Protein AF-A0A0R1XCJ7-F1 (afdb_monomer)

Foldseek 3Di:
DPDPPPCPDPVNVVVVCVVLQQNVLLVVLVVLCVVLVHDLVRLVVQLPDDPVQSVCNNSSNHPADPVSSVSSVVSSVVVSVVVVVVPD

Radius of gyration: 16.75 Å; Cα contacts (8 Å, |Δi|>4): 62; chains: 1; boun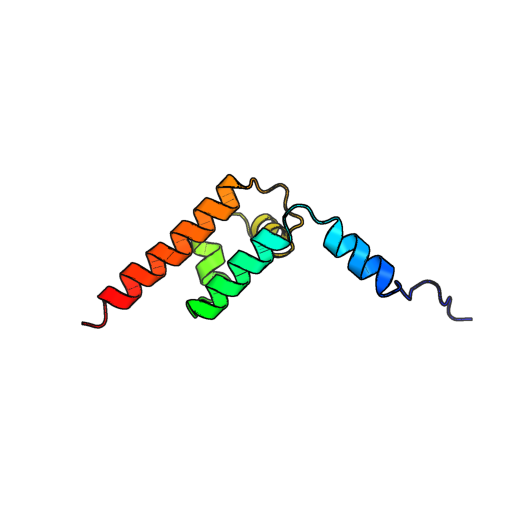ding box: 25×26×66 Å

Sequence (88 aa):
MMDDSEYVSGNEIARQWREMPHRKQADRIVNEMIHNHLTAEEVFALSGLPEHEFARMLAGDGAVTNAQYEALYTQIQLHRRDSVNDHN

pLDDT: mean 76.1, std 12.44, range [40.44, 88.31]

Mean predicted aligned error: 9.71 Å

Structure (mmCIF, N/CA/C/O backbone):
data_AF-A0A0R1XCJ7-F1
#
_entry.id   AF-A0A0R1XCJ7-F1
#
loop_
_atom_site.group_PDB
_atom_site.id
_atom_site.type_symbol
_atom_site.label_atom_id
_atom_site.label_alt_id
_atom_site.label_comp_id
_atom_site.label_asym_id
_atom_site.label_entity_id
_atom_site.label_seq_id
_atom_site.pdbx_PDB_ins_code
_atom_site.Cartn_x
_atom_site.Cartn_y
_atom_site.Cartn_z
_atom_site.occupancy
_atom_site.B_iso_or_equiv
_atom_site.auth_seq_id
_atom_site.auth_comp_id
_atom_site.auth_asym_id
_atom_site.auth_atom_id
_atom_site.pdbx_PDB_model_num
ATOM 1 N N . MET A 1 1 ? -6.215 -16.793 -41.260 1.00 41.28 1 MET A N 1
ATOM 2 C CA . MET A 1 1 ? -4.976 -17.090 -40.518 1.00 41.28 1 MET A CA 1
ATOM 3 C C . MET A 1 1 ? -5.051 -16.244 -39.268 1.00 41.28 1 MET A C 1
ATOM 5 O O . MET A 1 1 ? -5.071 -15.030 -39.407 1.00 41.28 1 MET A O 1
ATOM 9 N N . MET A 1 2 ? -5.292 -16.859 -38.110 1.00 47.72 2 MET A N 1
ATOM 10 C CA . MET A 1 2 ? -5.162 -16.147 -36.838 1.00 47.72 2 MET A CA 1
ATOM 11 C C . MET A 1 2 ? -3.667 -16.056 -36.545 1.00 47.72 2 MET A C 1
ATOM 13 O O . MET A 1 2 ? -2.949 -17.032 -36.741 1.00 47.72 2 MET A O 1
ATOM 17 N N . ASP A 1 3 ? -3.210 -14.854 -36.231 1.00 53.03 3 ASP A N 1
ATOM 18 C CA . ASP A 1 3 ? -1.816 -14.539 -35.962 1.00 53.03 3 ASP A CA 1
ATOM 19 C C . ASP A 1 3 ? -1.494 -15.039 -34.545 1.00 53.03 3 ASP A C 1
ATOM 21 O O . ASP A 1 3 ? -2.021 -14.517 -33.568 1.00 53.03 3 ASP A O 1
ATOM 25 N N . ASP A 1 4 ? -0.686 -16.096 -34.429 1.00 53.31 4 ASP A N 1
ATOM 26 C CA . ASP A 1 4 ? -0.274 -16.750 -33.169 1.00 53.31 4 ASP A CA 1
ATOM 27 C C . ASP A 1 4 ? 0.615 -15.854 -32.262 1.00 53.31 4 ASP A C 1
ATOM 29 O O . ASP A 1 4 ? 1.245 -16.330 -31.317 1.00 53.31 4 ASP A O 1
ATOM 33 N N . SER A 1 5 ? 0.683 -14.545 -32.523 1.00 54.59 5 SER A N 1
ATOM 34 C CA . SER A 1 5 ? 1.582 -13.604 -31.840 1.00 54.59 5 SER A CA 1
ATOM 35 C C . SER A 1 5 ? 1.093 -13.125 -30.467 1.00 54.59 5 SER A C 1
ATOM 37 O O . SER A 1 5 ? 1.792 -12.349 -29.823 1.00 54.59 5 SER A O 1
ATOM 39 N N . GLU A 1 6 ? -0.066 -13.576 -29.980 1.00 55.88 6 GLU A N 1
ATOM 40 C CA . GLU A 1 6 ? -0.594 -13.159 -28.666 1.00 55.88 6 GLU A CA 1
ATOM 41 C C . GLU A 1 6 ? -0.334 -14.159 -27.525 1.00 55.88 6 GLU A C 1
ATOM 43 O O . GLU A 1 6 ? -0.740 -13.922 -26.385 1.00 55.88 6 GLU A O 1
ATOM 48 N N . TYR A 1 7 ? 0.402 -15.249 -27.768 1.00 56.06 7 TYR A N 1
ATOM 49 C CA . TYR A 1 7 ? 0.885 -16.101 -26.679 1.00 56.06 7 TYR A CA 1
ATOM 50 C C . TYR A 1 7 ? 2.123 -15.486 -26.020 1.00 56.06 7 TYR A C 1
ATOM 52 O O . TYR A 1 7 ? 3.262 -15.878 -26.282 1.00 56.06 7 TYR A O 1
ATOM 60 N N . VAL A 1 8 ? 1.894 -14.538 -25.105 1.00 61.41 8 VAL A N 1
ATOM 61 C CA . VAL A 1 8 ? 2.926 -14.100 -24.156 1.00 61.41 8 VAL A CA 1
ATOM 62 C C . VAL A 1 8 ? 3.392 -15.337 -23.389 1.00 61.41 8 VAL A C 1
ATOM 64 O O . VAL A 1 8 ? 2.641 -15.942 -22.620 1.00 61.41 8 VAL A O 1
ATOM 67 N N . SER A 1 9 ? 4.629 -15.764 -23.640 1.00 70.25 9 SER A N 1
ATOM 68 C CA . SER A 1 9 ? 5.168 -16.965 -23.005 1.00 70.25 9 SER A CA 1
ATOM 69 C C . SER A 1 9 ? 5.174 -16.798 -21.481 1.00 70.25 9 SER A C 1
ATOM 71 O O . SER A 1 9 ? 5.461 -15.716 -20.966 1.00 70.25 9 SER A O 1
ATOM 73 N N . GLY A 1 10 ? 4.923 -17.874 -20.728 1.00 67.94 10 GLY A N 1
ATOM 74 C CA . GLY A 1 10 ? 4.967 -17.822 -19.258 1.00 67.94 10 GLY A CA 1
ATOM 75 C C . GLY A 1 10 ? 6.299 -17.288 -18.705 1.00 67.94 10 GLY A C 1
ATOM 76 O O . GLY A 1 10 ? 6.329 -16.682 -17.637 1.00 67.94 10 GLY A O 1
ATOM 77 N N . ASN A 1 11 ? 7.391 -17.430 -19.465 1.00 74.38 11 ASN A N 1
ATOM 78 C CA . ASN A 1 11 ? 8.692 -16.839 -19.151 1.00 74.38 11 ASN A CA 1
ATOM 79 C C . ASN A 1 11 ? 8.708 -15.310 -19.250 1.00 74.38 11 ASN A C 1
ATOM 81 O O . ASN A 1 11 ? 9.378 -14.668 -18.445 1.00 74.38 11 ASN A O 1
ATOM 85 N N . GLU A 1 12 ? 7.995 -14.731 -20.213 1.00 74.12 12 GLU A N 1
ATOM 86 C CA . GLU A 1 12 ? 7.892 -13.283 -20.386 1.00 74.12 12 GLU A CA 1
ATOM 87 C C . GLU A 1 12 ? 7.015 -12.660 -19.298 1.00 74.12 12 GLU A C 1
ATOM 89 O O . GLU A 1 12 ? 7.423 -11.679 -18.682 1.00 74.12 12 GLU A O 1
ATOM 94 N N . ILE A 1 13 ? 5.902 -13.308 -18.940 1.00 70.94 13 ILE A N 1
ATOM 95 C CA . ILE A 1 13 ? 5.082 -12.911 -17.783 1.00 70.94 13 ILE A CA 1
ATOM 96 C C . ILE A 1 13 ? 5.918 -12.982 -16.496 1.00 70.94 13 ILE A C 1
ATOM 98 O O . ILE A 1 13 ? 6.012 -12.010 -15.749 1.00 70.94 13 ILE A O 1
ATOM 102 N N . ALA A 1 14 ? 6.614 -14.097 -16.257 1.00 72.56 14 ALA A N 1
ATOM 103 C CA . ALA A 1 14 ? 7.472 -14.257 -15.082 1.00 72.56 14 ALA A CA 1
ATOM 104 C C . ALA A 1 14 ? 8.673 -13.294 -15.065 1.00 72.56 14 ALA A C 1
ATOM 106 O O . ALA A 1 14 ? 9.267 -13.059 -14.009 1.00 72.56 14 ALA A O 1
ATOM 107 N N . ARG A 1 15 ? 9.085 -12.774 -16.224 1.00 78.25 15 ARG A N 1
ATOM 108 C CA . ARG A 1 15 ? 10.118 -11.745 -16.336 1.00 78.25 15 ARG A CA 1
ATOM 109 C C . ARG A 1 15 ? 9.548 -10.373 -15.983 1.00 78.25 15 ARG A C 1
ATOM 111 O O . ARG A 1 15 ? 10.093 -9.746 -15.083 1.00 78.25 15 ARG A O 1
ATOM 118 N N . GLN A 1 16 ? 8.418 -9.985 -16.575 1.00 73.56 16 GLN A N 1
ATOM 119 C CA . GLN A 1 16 ? 7.715 -8.738 -16.249 1.00 73.56 16 GLN A CA 1
ATOM 120 C C . GLN A 1 16 ? 7.422 -8.643 -14.746 1.00 73.56 16 GLN A C 1
ATOM 122 O O . GLN A 1 16 ? 7.683 -7.625 -14.113 1.00 73.56 16 GLN A O 1
ATOM 127 N N . TRP A 1 17 ? 6.979 -9.743 -14.134 1.00 70.31 17 TRP A N 1
ATOM 128 C CA . TRP A 1 17 ? 6.694 -9.796 -12.698 1.00 70.31 17 TRP A CA 1
ATOM 129 C C . TRP A 1 17 ? 7.952 -9.681 -11.827 1.00 70.31 17 TRP A C 1
ATOM 131 O O . TRP A 1 17 ? 7.879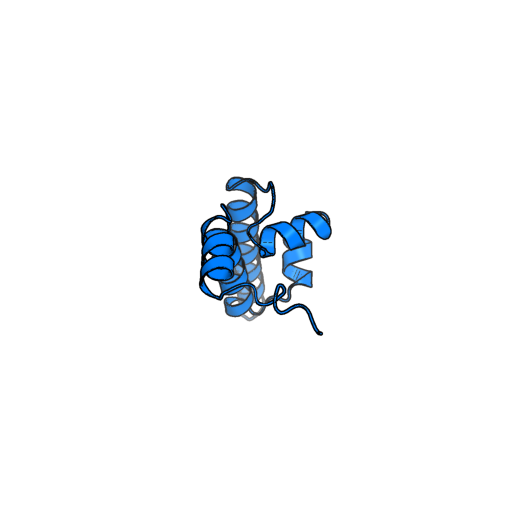 -9.166 -10.713 1.00 70.31 17 TRP A O 1
ATOM 141 N N . ARG A 1 18 ? 9.107 -10.156 -12.313 1.00 70.56 18 ARG A N 1
ATOM 142 C CA . ARG A 1 18 ? 10.408 -9.986 -11.641 1.00 70.56 18 ARG A CA 1
ATOM 143 C C . ARG A 1 18 ? 10.981 -8.582 -11.811 1.00 70.56 18 ARG A C 1
ATOM 145 O O . ARG A 1 18 ? 11.746 -8.150 -10.956 1.00 70.56 18 ARG A O 1
ATOM 152 N N . GLU A 1 19 ? 10.645 -7.912 -12.908 1.00 76.56 19 GLU A N 1
ATOM 153 C CA . GLU A 1 19 ? 11.089 -6.553 -13.226 1.00 76.56 19 GLU A CA 1
ATOM 154 C C . GLU A 1 19 ? 10.256 -5.484 -12.495 1.00 76.56 19 GLU A C 1
ATOM 156 O O . GLU A 1 19 ? 10.724 -4.356 -12.351 1.00 76.56 19 GLU A O 1
ATOM 161 N N . MET A 1 20 ? 9.081 -5.839 -11.956 1.00 80.94 20 MET A N 1
ATOM 162 C CA . MET A 1 20 ? 8.279 -4.959 -11.100 1.00 80.94 20 MET A CA 1
ATOM 163 C C . MET A 1 20 ? 9.004 -4.655 -9.773 1.00 80.94 20 MET A C 1
ATOM 165 O O . MET A 1 20 ? 9.161 -5.549 -8.930 1.00 80.94 20 MET A O 1
ATOM 169 N N . PRO A 1 21 ? 9.420 -3.398 -9.537 1.00 72.44 21 PRO A N 1
ATOM 170 C CA . PRO A 1 21 ? 10.324 -3.046 -8.441 1.00 72.44 21 PRO A CA 1
ATOM 171 C C . PRO A 1 21 ? 9.713 -3.256 -7.050 1.00 72.44 21 PRO A C 1
ATOM 173 O O . PRO A 1 21 ? 10.440 -3.552 -6.100 1.00 72.44 21 PRO A O 1
ATOM 176 N N . HIS A 1 22 ? 8.385 -3.158 -6.924 1.00 80.38 22 HIS A N 1
ATOM 177 C CA . HIS A 1 22 ? 7.689 -3.199 -5.635 1.00 80.38 22 HIS A CA 1
ATOM 178 C C . HIS A 1 22 ? 6.800 -4.435 -5.451 1.00 80.38 22 HIS A C 1
ATOM 180 O O . HIS A 1 22 ? 6.069 -4.529 -4.466 1.00 80.38 22 HIS A O 1
ATOM 186 N N . ARG A 1 23 ? 6.912 -5.438 -6.334 1.00 81.81 23 ARG A N 1
ATOM 187 C CA . ARG A 1 23 ? 6.108 -6.674 -6.299 1.00 81.81 23 ARG A CA 1
ATOM 188 C C . ARG A 1 23 ? 6.087 -7.343 -4.922 1.00 81.81 23 ARG A C 1
ATOM 190 O O . ARG A 1 23 ? 5.027 -7.630 -4.384 1.00 81.81 23 ARG A O 1
ATOM 197 N N . LYS A 1 24 ? 7.263 -7.516 -4.307 1.00 83.12 24 LYS A N 1
ATOM 198 C CA . LYS A 1 24 ? 7.390 -8.138 -2.976 1.00 83.12 24 LYS A CA 1
ATOM 199 C C . LYS A 1 24 ? 6.685 -7.348 -1.870 1.00 83.12 24 LYS A C 1
ATOM 201 O O . LYS A 1 24 ? 6.257 -7.937 -0.883 1.00 83.12 24 LYS A O 1
ATOM 206 N N . GLN A 1 25 ? 6.609 -6.025 -1.998 1.00 83.44 25 GLN A N 1
ATOM 207 C CA . GLN A 1 25 ? 5.932 -5.176 -1.018 1.00 83.44 25 GLN A CA 1
ATOM 208 C C . GLN A 1 25 ? 4.419 -5.227 -1.212 1.00 83.44 25 GLN A C 1
ATOM 210 O O . GLN A 1 25 ? 3.691 -5.333 -0.229 1.00 83.44 25 GLN A O 1
ATOM 215 N N . ALA A 1 26 ? 3.962 -5.238 -2.464 1.00 83.81 26 ALA A N 1
ATOM 216 C CA . ALA A 1 26 ? 2.562 -5.446 -2.800 1.00 83.81 26 ALA A CA 1
ATOM 217 C C . ALA A 1 26 ? 2.051 -6.804 -2.288 1.00 83.81 26 ALA A C 1
ATOM 219 O O . ALA A 1 26 ? 1.051 -6.849 -1.574 1.00 83.81 26 ALA A O 1
ATOM 220 N N . ASP A 1 27 ? 2.799 -7.888 -2.530 1.00 85.69 27 ASP A N 1
ATOM 221 C CA . ASP A 1 27 ? 2.474 -9.221 -2.002 1.00 85.69 27 ASP A CA 1
ATOM 222 C C . ASP A 1 27 ? 2.392 -9.218 -0.466 1.00 85.69 27 ASP A C 1
ATOM 224 O O . ASP A 1 27 ? 1.527 -9.865 0.126 1.00 85.69 27 ASP A O 1
ATOM 228 N N . ARG A 1 28 ? 3.272 -8.467 0.208 1.00 85.94 28 ARG A N 1
ATOM 229 C CA . ARG A 1 28 ? 3.252 -8.334 1.670 1.00 85.94 28 ARG A CA 1
ATOM 230 C C . ARG A 1 28 ? 1.993 -7.616 2.163 1.00 85.94 28 ARG A C 1
ATOM 232 O O . ARG A 1 28 ? 1.418 -8.065 3.148 1.00 85.94 28 ARG A O 1
ATOM 239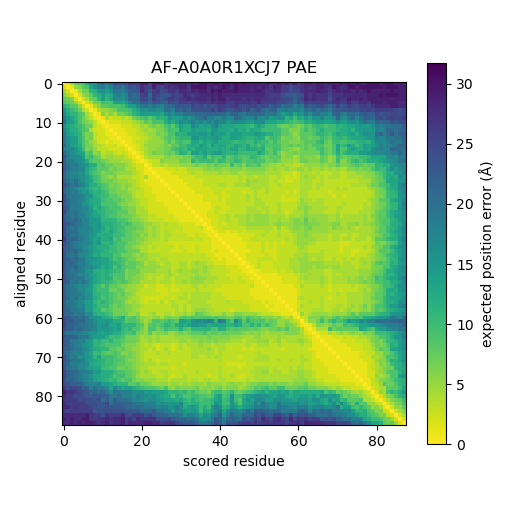 N N . ILE A 1 29 ? 1.550 -6.555 1.484 1.00 85.00 29 ILE A N 1
ATOM 240 C CA . ILE A 1 29 ? 0.289 -5.870 1.811 1.00 85.00 29 ILE A CA 1
ATOM 241 C C . ILE A 1 29 ? -0.888 -6.827 1.634 1.00 85.00 29 ILE A C 1
ATOM 243 O O . ILE A 1 29 ? -1.676 -6.979 2.560 1.00 85.00 29 ILE A O 1
ATOM 247 N N . VAL A 1 30 ? -0.985 -7.511 0.490 1.00 85.19 30 VAL A N 1
ATOM 248 C CA . VAL A 1 30 ? -2.088 -8.447 0.212 1.00 85.19 30 VAL A CA 1
ATOM 249 C C . VAL A 1 30 ? -2.139 -9.570 1.252 1.00 85.19 30 VAL A C 1
ATOM 251 O O . VAL A 1 30 ? -3.215 -9.919 1.735 1.00 85.19 30 VAL A O 1
ATOM 254 N N . ASN A 1 31 ? -0.986 -10.102 1.661 1.00 87.25 31 ASN A N 1
ATOM 255 C CA . ASN A 1 31 ? -0.930 -11.101 2.727 1.00 87.25 31 ASN A CA 1
ATOM 256 C C . ASN A 1 31 ? -1.432 -10.552 4.070 1.00 87.25 31 ASN A C 1
ATOM 258 O O . ASN A 1 31 ? -2.199 -11.235 4.748 1.00 87.25 31 ASN A O 1
ATOM 262 N N . GLU A 1 32 ? -1.061 -9.324 4.445 1.00 84.44 32 GLU A N 1
ATOM 263 C CA . GLU A 1 32 ? -1.594 -8.698 5.660 1.00 84.44 32 GLU A CA 1
ATOM 264 C C . GLU A 1 32 ? -3.097 -8.421 5.544 1.00 84.44 32 GLU A C 1
ATOM 266 O O . GLU A 1 32 ? -3.809 -8.594 6.528 1.00 84.44 32 GLU A O 1
ATOM 271 N N . MET A 1 33 ? -3.607 -8.042 4.369 1.00 86.00 33 MET A N 1
ATOM 272 C CA . MET A 1 33 ? -5.049 -7.877 4.148 1.00 86.00 33 MET A CA 1
ATOM 273 C C . MET A 1 33 ? -5.798 -9.174 4.456 1.00 86.00 33 MET A C 1
ATOM 275 O O . MET A 1 33 ? -6.736 -9.175 5.249 1.00 86.00 33 MET A O 1
ATOM 279 N N . ILE A 1 34 ? -5.329 -10.291 3.890 1.00 84.44 34 ILE A N 1
ATOM 280 C CA . ILE A 1 34 ? -5.914 -11.620 4.107 1.00 84.44 34 ILE A CA 1
ATOM 281 C C . ILE A 1 34 ? 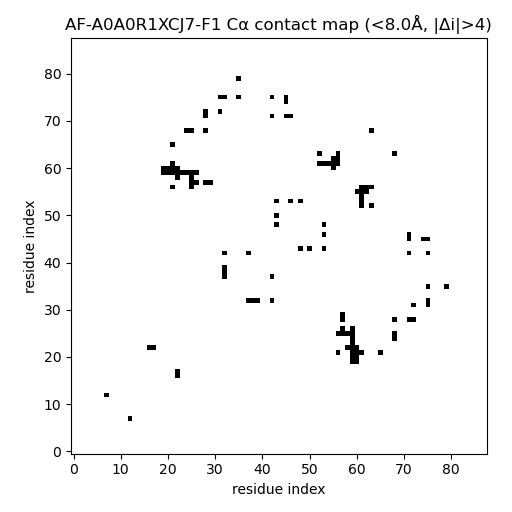-5.822 -12.012 5.584 1.00 84.44 34 ILE A C 1
ATOM 283 O O . ILE A 1 34 ? -6.808 -12.454 6.170 1.00 84.44 34 ILE A O 1
ATOM 287 N N . HIS A 1 35 ? -4.652 -11.834 6.196 1.00 84.56 35 HIS A N 1
ATOM 288 C CA . HIS A 1 35 ? -4.409 -12.232 7.580 1.00 84.56 35 HIS A CA 1
ATOM 289 C C . HIS A 1 35 ? -5.215 -11.405 8.596 1.00 84.56 35 HIS A C 1
ATOM 291 O O . HIS A 1 35 ? -5.573 -11.912 9.657 1.00 84.56 35 HIS A O 1
ATOM 297 N N . ASN A 1 36 ? -5.513 -10.143 8.279 1.00 79.06 36 ASN A N 1
ATOM 298 C CA . ASN A 1 36 ? -6.308 -9.256 9.129 1.00 79.06 36 ASN A CA 1
ATOM 299 C C . ASN A 1 36 ? -7.793 -9.208 8.731 1.00 79.06 36 ASN A C 1
ATO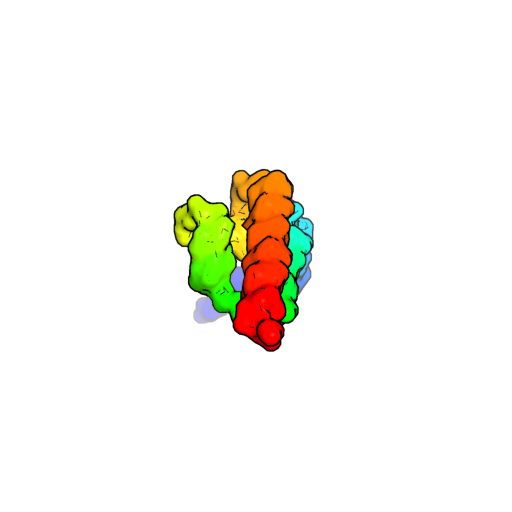M 301 O O . ASN A 1 36 ? -8.534 -8.417 9.303 1.00 79.06 36 ASN A O 1
ATOM 305 N N . HIS A 1 37 ? -8.230 -10.051 7.787 1.00 83.06 37 HIS A N 1
ATOM 306 C CA . HIS A 1 37 ? -9.600 -10.073 7.260 1.00 83.06 37 HIS A CA 1
ATOM 307 C C . HIS A 1 37 ? -10.092 -8.714 6.731 1.00 83.06 37 HIS A C 1
ATOM 309 O O . HIS A 1 37 ? -11.285 -8.429 6.778 1.00 83.06 37 HIS A O 1
ATOM 315 N N . LEU A 1 38 ? -9.177 -7.895 6.208 1.00 84.12 38 LEU A N 1
ATOM 316 C CA . LEU A 1 38 ? -9.499 -6.581 5.666 1.00 84.12 38 LEU A CA 1
ATOM 317 C C . LEU A 1 38 ? -9.886 -6.680 4.196 1.00 84.12 38 LEU A C 1
ATOM 319 O O . LEU A 1 38 ? -9.234 -7.357 3.392 1.00 84.12 38 LEU A O 1
ATOM 323 N N . THR A 1 39 ? -10.926 -5.942 3.837 1.00 86.56 39 THR A N 1
ATOM 324 C CA . THR A 1 39 ? -11.322 -5.753 2.445 1.00 86.56 39 THR A CA 1
ATOM 325 C C . THR A 1 39 ? -10.374 -4.789 1.730 1.00 86.56 39 THR A C 1
ATOM 327 O O . THR A 1 39 ? -9.657 -3.990 2.339 1.00 86.56 39 THR A O 1
ATOM 330 N N . ALA A 1 40 ? -10.374 -4.842 0.396 1.00 83.56 40 ALA A N 1
ATOM 331 C CA . ALA A 1 40 ? -9.606 -3.895 -0.408 1.00 83.56 40 ALA A CA 1
ATOM 332 C C . ALA A 1 40 ? -10.068 -2.446 -0.198 1.00 83.56 40 ALA A C 1
ATOM 334 O O . ALA A 1 40 ? -9.238 -1.546 -0.241 1.00 83.56 40 ALA A O 1
ATOM 335 N N . GLU A 1 41 ? -11.357 -2.228 0.075 1.00 85.44 41 GLU A N 1
ATOM 336 C CA . GLU A 1 41 ? -11.934 -0.906 0.340 1.00 85.44 41 GLU A CA 1
ATOM 337 C C . GLU A 1 41 ? -11.444 -0.319 1.670 1.00 85.44 41 GLU A C 1
ATOM 339 O O . GLU A 1 41 ? -11.101 0.860 1.737 1.00 85.44 41 GLU A O 1
ATOM 344 N N . GLU A 1 42 ? -11.331 -1.141 2.716 1.00 85.25 42 GLU A N 1
ATOM 345 C CA . GLU A 1 42 ? -10.781 -0.708 4.007 1.00 85.25 42 GLU A CA 1
ATOM 346 C C . GLU A 1 42 ? -9.302 -0.344 3.887 1.00 85.25 42 GLU A C 1
ATOM 348 O O . GLU A 1 42 ? -8.864 0.697 4.374 1.00 85.25 42 GLU A O 1
ATOM 353 N N . VAL A 1 43 ? -8.522 -1.162 3.182 1.00 86.12 43 VAL A N 1
ATOM 354 C CA . VAL A 1 43 ? -7.089 -0.897 2.989 1.00 86.12 43 VAL A CA 1
ATOM 355 C C . VAL A 1 43 ? -6.858 0.285 2.054 1.00 86.12 43 VAL A C 1
ATOM 357 O O . VAL A 1 43 ? -5.939 1.075 2.275 1.00 86.12 43 VAL A O 1
ATOM 360 N N . PHE A 1 44 ? -7.727 0.466 1.062 1.00 88.19 44 PHE A N 1
ATOM 361 C CA . PHE A 1 44 ? -7.761 1.669 0.245 1.00 88.19 44 PHE A CA 1
ATOM 362 C C . PHE A 1 44 ? -8.006 2.914 1.105 1.00 88.19 44 PHE A C 1
ATOM 364 O O . PHE A 1 44 ? -7.227 3.867 1.025 1.00 88.19 44 PHE A O 1
ATOM 371 N N . ALA A 1 45 ? -9.011 2.881 1.986 1.00 86.50 45 ALA A N 1
ATOM 372 C CA . ALA A 1 45 ? -9.308 3.982 2.899 1.00 86.50 45 ALA A CA 1
ATOM 373 C C . ALA A 1 45 ? -8.126 4.306 3.835 1.00 86.50 45 ALA A C 1
ATOM 375 O O . ALA A 1 45 ? -7.825 5.478 4.054 1.00 86.50 45 ALA A O 1
ATOM 376 N N . LEU A 1 46 ? -7.411 3.286 4.326 1.00 85.12 46 LEU A N 1
ATOM 377 C CA . LEU A 1 46 ? -6.197 3.448 5.141 1.00 85.12 46 LEU A CA 1
ATOM 378 C C . LEU A 1 46 ? -5.010 4.010 4.342 1.00 85.12 46 LEU A C 1
ATOM 380 O O . LEU A 1 46 ? -4.153 4.706 4.887 1.00 85.12 46 LEU A O 1
ATOM 384 N N . SER A 1 47 ? -4.930 3.719 3.043 1.00 84.44 47 SER A N 1
ATOM 385 C CA . SER A 1 47 ? -3.818 4.184 2.210 1.00 84.44 47 SER A CA 1
ATOM 386 C C . SER A 1 47 ? -3.809 5.702 2.020 1.00 84.44 47 SER A C 1
ATOM 388 O O . SER A 1 47 ? -2.737 6.288 1.880 1.00 84.44 47 SER A O 1
ATOM 390 N N . GLY A 1 48 ? -4.987 6.340 2.006 1.00 84.88 48 GLY A N 1
ATOM 391 C CA . GLY A 1 48 ? -5.133 7.759 1.667 1.00 84.88 48 GLY A CA 1
ATOM 392 C C . GLY A 1 48 ? -4.697 8.106 0.235 1.00 84.88 48 GLY A C 1
ATOM 393 O O . GLY A 1 48 ? -4.574 9.285 -0.097 1.00 84.88 48 GLY A O 1
ATOM 394 N N . LEU A 1 49 ? -4.440 7.097 -0.603 1.00 85.50 49 LEU A N 1
ATOM 395 C CA . LEU A 1 49 ? -4.042 7.256 -1.995 1.00 85.50 49 LEU A CA 1
ATOM 396 C C . LEU A 1 49 ? -5.275 7.422 -2.888 1.00 85.50 49 LEU A C 1
ATOM 398 O O . LEU A 1 49 ? -6.353 6.931 -2.557 1.00 85.50 49 LEU A O 1
ATOM 402 N N . PRO A 1 50 ? -5.144 8.063 -4.058 1.00 88.31 50 PRO A N 1
ATOM 403 C CA . PRO A 1 50 ? -6.166 7.966 -5.087 1.00 88.31 50 PRO A CA 1
ATOM 404 C C . PRO A 1 50 ? -6.225 6.537 -5.654 1.00 88.31 50 PRO A C 1
ATOM 406 O O . PRO A 1 50 ? -5.214 5.839 -5.741 1.00 88.31 50 PRO A O 1
ATOM 409 N N . GLU A 1 51 ? -7.413 6.107 -6.086 1.00 86.19 51 GLU A N 1
ATOM 410 C CA . GLU A 1 51 ? -7.706 4.714 -6.479 1.00 86.19 51 GLU A CA 1
ATOM 411 C C . GLU A 1 51 ? -6.721 4.143 -7.509 1.00 86.19 51 GLU A C 1
ATOM 413 O O . GLU A 1 51 ? -6.233 3.024 -7.370 1.00 86.19 51 GLU A O 1
ATOM 418 N N . HIS A 1 52 ? -6.359 4.934 -8.518 1.00 85.56 52 HIS A N 1
ATOM 419 C CA . HIS A 1 52 ? -5.419 4.508 -9.553 1.00 85.56 52 HIS A CA 1
ATOM 420 C C . HIS A 1 52 ? -3.988 4.316 -9.025 1.00 85.56 52 HIS A C 1
ATOM 422 O O . HIS A 1 52 ? -3.267 3.454 -9.527 1.00 85.56 52 HIS A O 1
ATOM 428 N N . GLU A 1 53 ? -3.560 5.085 -8.021 1.00 84.88 53 GLU A N 1
ATOM 429 C CA . GLU A 1 53 ? -2.255 4.889 -7.379 1.00 84.88 53 GLU A CA 1
ATOM 430 C C . GLU A 1 53 ? -2.284 3.699 -6.427 1.00 84.88 53 GLU A C 1
ATOM 432 O O . GLU A 1 53 ? -1.337 2.914 -6.417 1.00 84.88 53 GLU A O 1
ATOM 437 N N . PHE A 1 54 ? -3.393 3.500 -5.712 1.00 87.06 54 PHE A N 1
ATOM 438 C CA . PHE A 1 54 ? -3.606 2.310 -4.894 1.00 87.06 54 PHE A CA 1
ATOM 439 C C . PHE A 1 54 ? -3.586 1.024 -5.732 1.00 87.06 54 PHE A C 1
ATOM 441 O O . PHE A 1 54 ? -2.882 0.073 -5.396 1.00 87.06 54 PHE A O 1
ATOM 448 N N . ALA A 1 55 ? -4.268 1.007 -6.880 1.00 85.56 55 ALA A N 1
ATOM 449 C CA . ALA A 1 55 ? -4.254 -0.134 -7.792 1.00 85.56 55 ALA A CA 1
ATOM 450 C C . ALA A 1 55 ? -2.840 -0.434 -8.320 1.00 85.56 55 ALA A C 1
ATOM 452 O O . ALA A 1 55 ? -2.423 -1.592 -8.366 1.00 85.56 55 ALA A O 1
ATOM 453 N N . ARG A 1 56 ? -2.061 0.601 -8.665 1.00 83.50 56 ARG A N 1
ATOM 454 C CA . ARG A 1 56 ? -0.659 0.430 -9.080 1.00 83.50 56 ARG A CA 1
ATOM 455 C C 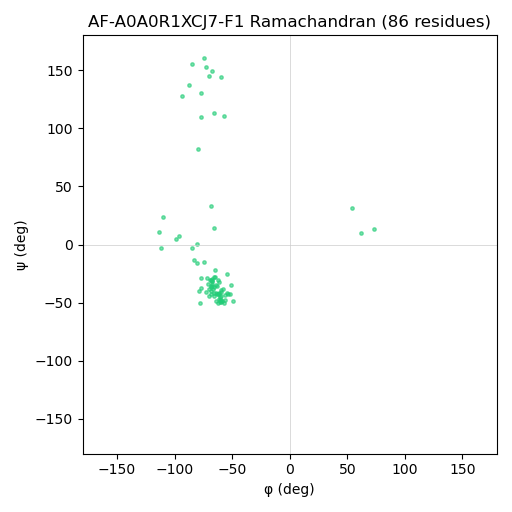. ARG A 1 56 ? 0.236 -0.042 -7.934 1.00 83.50 56 ARG A C 1
ATOM 457 O O . ARG A 1 56 ? 1.142 -0.842 -8.163 1.00 83.50 56 ARG A O 1
ATOM 464 N N . MET A 1 57 ? -0.022 0.417 -6.709 1.00 85.00 57 MET A N 1
ATOM 465 C CA . MET A 1 57 ? 0.650 -0.063 -5.502 1.00 85.00 57 MET A CA 1
ATOM 466 C C . MET A 1 57 ? 0.398 -1.564 -5.306 1.00 85.00 57 MET A C 1
ATOM 468 O O . MET A 1 57 ? 1.342 -2.335 -5.181 1.00 85.00 57 MET A O 1
ATOM 472 N N . LEU A 1 58 ? -0.860 -2.008 -5.384 1.00 83.88 58 LEU A N 1
ATOM 473 C CA . LEU A 1 58 ? -1.208 -3.431 -5.296 1.00 83.88 58 LEU A CA 1
ATOM 474 C C . LEU A 1 58 ? -0.655 -4.263 -6.461 1.00 83.88 58 LEU A C 1
ATOM 476 O O . LEU A 1 58 ? -0.373 -5.447 -6.295 1.00 83.88 58 LEU A O 1
ATOM 480 N N . ALA A 1 59 ? -0.454 -3.662 -7.632 1.00 83.12 59 ALA A N 1
ATOM 481 C CA . ALA A 1 59 ? 0.200 -4.331 -8.753 1.00 83.12 59 ALA A CA 1
ATOM 482 C C . ALA A 1 59 ? 1.728 -4.472 -8.574 1.00 83.12 59 ALA A C 1
ATOM 484 O O . ALA A 1 59 ? 2.356 -5.252 -9.294 1.00 83.12 59 ALA A O 1
ATOM 485 N N . GLY A 1 60 ? 2.335 -3.743 -7.626 1.00 79.00 60 GLY A N 1
ATOM 486 C CA . GLY A 1 60 ? 3.791 -3.643 -7.475 1.00 79.00 60 GLY A CA 1
ATOM 487 C C . GLY A 1 60 ? 4.470 -2.790 -8.555 1.00 79.00 60 GLY A C 1
ATOM 488 O O . GLY A 1 60 ? 5.695 -2.837 -8.685 1.00 79.00 60 GLY A O 1
ATOM 489 N N . ASP A 1 61 ? 3.667 -2.030 -9.307 1.00 76.00 61 ASP A N 1
ATOM 490 C CA . ASP A 1 61 ? 4.039 -1.222 -10.479 1.00 76.00 61 ASP A CA 1
ATOM 491 C C . ASP A 1 61 ? 3.934 0.296 -10.208 1.00 76.00 61 ASP A C 1
ATOM 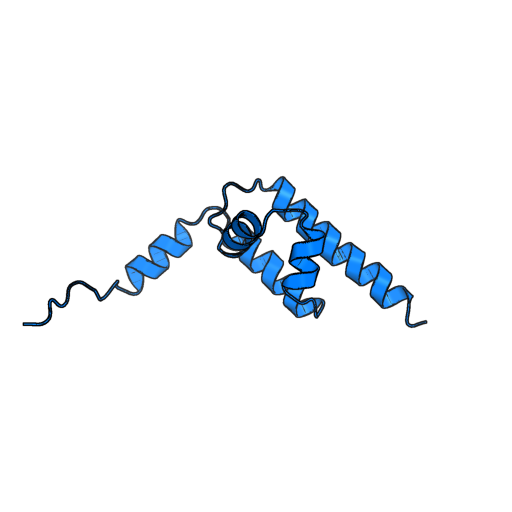493 O O . ASP A 1 61 ? 4.255 1.139 -11.041 1.00 76.00 61 ASP A O 1
ATOM 497 N N . GLY A 1 62 ? 3.473 0.683 -9.019 1.00 66.00 62 GLY A N 1
ATOM 498 C CA . GLY A 1 62 ? 3.322 2.086 -8.653 1.00 66.00 62 GLY A CA 1
ATOM 499 C C . GLY A 1 62 ? 4.655 2.802 -8.462 1.00 66.00 62 GLY A C 1
ATOM 500 O O . GLY A 1 62 ? 5.585 2.248 -7.878 1.00 66.00 62 GLY A O 1
ATOM 501 N N . ALA A 1 63 ? 4.701 4.086 -8.838 1.00 68.06 63 ALA A N 1
ATOM 502 C CA . ALA A 1 63 ? 5.746 5.051 -8.458 1.00 68.06 63 ALA A CA 1
ATOM 503 C C . ALA A 1 63 ? 5.694 5.405 -6.953 1.00 68.06 63 ALA A C 1
ATOM 505 O O . ALA A 1 63 ? 5.939 6.533 -6.528 1.00 68.06 63 ALA A O 1
ATOM 506 N N . VAL A 1 64 ? 5.306 4.428 -6.145 1.00 73.12 64 VAL A N 1
ATOM 507 C CA . VAL A 1 64 ? 4.994 4.552 -4.736 1.00 73.12 64 VAL A CA 1
ATOM 508 C C . VAL A 1 64 ? 6.264 4.221 -3.973 1.00 73.12 64 VAL A C 1
ATOM 510 O O . VAL A 1 64 ? 6.914 3.206 -4.215 1.00 73.12 64 VAL A O 1
ATOM 513 N N . THR A 1 65 ? 6.663 5.106 -3.070 1.00 78.12 65 THR A N 1
ATOM 514 C CA . THR A 1 65 ? 7.933 4.951 -2.360 1.00 78.12 65 THR A CA 1
ATOM 515 C C . THR A 1 65 ? 7.846 3.825 -1.331 1.00 78.12 65 THR A C 1
ATOM 517 O O . THR A 1 65 ? 6.790 3.580 -0.751 1.00 78.12 65 THR A O 1
ATOM 520 N N . ASN A 1 66 ? 8.976 3.186 -1.012 1.00 79.81 66 ASN A N 1
ATOM 521 C CA . ASN A 1 66 ? 9.044 2.184 0.064 1.00 79.81 66 ASN A CA 1
ATOM 522 C C . ASN A 1 66 ? 8.441 2.695 1.387 1.00 79.81 66 ASN A C 1
ATOM 524 O O . ASN A 1 66 ? 7.814 1.936 2.116 1.00 79.81 66 ASN A O 1
ATOM 528 N N . ALA A 1 67 ? 8.599 3.990 1.680 1.00 82.00 67 ALA A N 1
ATOM 529 C CA . ALA A 1 67 ? 8.026 4.616 2.868 1.00 82.00 67 ALA A CA 1
ATOM 530 C C . ALA A 1 67 ? 6.487 4.585 2.876 1.00 82.00 67 ALA A C 1
ATOM 532 O O . ALA A 1 67 ? 5.894 4.395 3.931 1.00 82.00 67 ALA A O 1
ATOM 533 N N . GLN A 1 68 ? 5.842 4.729 1.716 1.00 83.25 68 GLN A N 1
ATOM 534 C CA . GLN A 1 68 ? 4.384 4.642 1.598 1.00 83.25 68 GLN A CA 1
ATOM 535 C C . GLN A 1 68 ? 3.888 3.203 1.803 1.00 83.25 68 GLN A C 1
ATOM 537 O O . GLN A 1 68 ? 2.888 2.999 2.488 1.00 83.25 68 GLN A O 1
ATOM 542 N N . TYR A 1 69 ? 4.621 2.201 1.301 1.00 83.75 69 TYR A N 1
ATOM 543 C CA . TYR A 1 69 ? 4.334 0.789 1.593 1.00 83.75 69 TYR A CA 1
ATOM 544 C C . TYR A 1 69 ? 4.430 0.481 3.092 1.00 83.75 69 TYR A C 1
ATOM 546 O O . TYR A 1 69 ? 3.519 -0.119 3.656 1.00 83.75 69 TYR A O 1
ATOM 554 N N . GLU A 1 70 ? 5.504 0.918 3.751 1.00 85.19 70 GLU A N 1
ATOM 555 C CA . GLU A 1 70 ? 5.700 0.690 5.190 1.00 85.19 70 GLU A CA 1
ATOM 556 C C . GLU A 1 70 ? 4.678 1.461 6.045 1.00 85.19 70 GLU A C 1
ATOM 558 O O . GLU A 1 70 ? 4.217 0.953 7.070 1.00 85.19 70 GLU A O 1
ATOM 563 N N . ALA A 1 71 ? 4.264 2.657 5.613 1.00 86.69 71 ALA A N 1
ATOM 564 C CA . ALA A 1 71 ? 3.206 3.415 6.276 1.00 86.69 71 ALA A CA 1
ATOM 565 C C . ALA A 1 71 ? 1.860 2.678 6.211 1.00 86.69 71 ALA A C 1
ATOM 567 O O . ALA A 1 71 ? 1.217 2.502 7.246 1.00 86.69 71 ALA A O 1
ATOM 568 N N . LEU A 1 72 ? 1.458 2.193 5.030 1.00 85.88 72 LEU A N 1
ATOM 569 C CA . LEU A 1 72 ? 0.229 1.409 4.872 1.00 85.88 72 LEU A CA 1
ATOM 570 C C . LEU A 1 72 ? 0.289 0.101 5.670 1.00 85.88 72 LEU A C 1
ATOM 572 O O . LEU A 1 72 ? -0.660 -0.242 6.369 1.00 85.88 72 LEU A O 1
ATOM 576 N N . TYR A 1 73 ? 1.431 -0.585 5.638 1.00 86.25 73 TYR A N 1
ATOM 577 C CA . TYR A 1 73 ? 1.661 -1.782 6.443 1.00 86.25 73 TYR A CA 1
ATOM 578 C C . TYR A 1 73 ? 1.455 -1.506 7.941 1.00 86.25 73 TYR A C 1
ATOM 580 O O . TYR A 1 73 ? 0.723 -2.225 8.617 1.00 86.25 73 TYR A O 1
ATOM 588 N N . THR A 1 74 ? 2.038 -0.421 8.455 1.00 86.31 74 THR A N 1
ATOM 589 C CA . THR A 1 74 ? 1.875 -0.009 9.858 1.00 86.31 74 THR A CA 1
ATOM 590 C C . THR A 1 74 ? 0.412 0.299 10.180 1.00 86.31 74 THR A C 1
ATOM 592 O O . THR A 1 74 ? -0.082 -0.120 11.224 1.00 86.31 74 THR A O 1
ATOM 595 N N . GLN A 1 75 ? -0.303 0.987 9.285 1.00 84.88 75 GLN A N 1
ATOM 596 C CA . GLN A 1 75 ? -1.720 1.304 9.477 1.00 84.88 75 GLN A CA 1
ATOM 597 C C . GLN A 1 75 ? -2.605 0.052 9.527 1.00 84.88 75 GLN A C 1
ATOM 599 O O . GLN A 1 75 ? -3.454 -0.043 10.409 1.00 84.88 75 GLN A O 1
ATOM 604 N N . ILE A 1 76 ? -2.364 -0.935 8.657 1.00 84.94 76 ILE A N 1
ATOM 605 C CA . ILE A 1 76 ? -3.065 -2.229 8.689 1.00 84.94 76 ILE A CA 1
ATOM 606 C C . ILE A 1 76 ? -2.837 -2.935 10.037 1.00 84.94 76 ILE A C 1
ATOM 608 O O . ILE A 1 76 ? -3.781 -3.432 10.654 1.00 84.94 76 ILE A O 1
ATOM 612 N N . GLN A 1 77 ? -1.597 -2.936 10.539 1.00 81.56 77 GLN A N 1
ATOM 613 C CA . GLN A 1 77 ? -1.281 -3.548 11.833 1.00 81.56 77 GLN A CA 1
ATOM 614 C C . GLN A 1 77 ? -1.887 -2.804 13.029 1.00 81.56 77 GLN A C 1
ATOM 616 O O . GLN A 1 77 ? -2.277 -3.439 14.011 1.00 81.56 77 GLN A O 1
ATOM 621 N N . LEU A 1 78 ? -1.969 -1.472 12.967 1.00 80.94 78 LEU A N 1
ATOM 622 C CA . LEU A 1 78 ? -2.622 -0.664 13.997 1.00 80.94 78 LEU A CA 1
ATOM 623 C C . LEU A 1 78 ? -4.134 -0.887 14.002 1.00 80.94 78 LEU A C 1
ATOM 625 O O . LEU A 1 78 ? -4.694 -1.102 15.071 1.00 80.94 78 LEU A O 1
ATOM 629 N N . HIS A 1 79 ? -4.766 -0.941 12.826 1.00 76.94 79 HIS A N 1
ATOM 630 C CA . HIS A 1 79 ? -6.195 -1.223 12.708 1.00 76.94 79 HIS A CA 1
ATOM 631 C C . HIS A 1 79 ? -6.561 -2.553 13.384 1.00 76.94 79 HIS A C 1
ATOM 633 O O . HIS A 1 79 ? -7.483 -2.602 14.191 1.00 76.94 79 HIS A O 1
ATOM 639 N N . ARG A 1 80 ? -5.752 -3.605 13.177 1.00 67.62 80 ARG A N 1
ATOM 640 C CA . ARG A 1 80 ? -5.899 -4.882 13.898 1.00 67.62 80 ARG A CA 1
ATOM 641 C C . ARG A 1 80 ? -5.884 -4.704 15.419 1.00 67.62 80 ARG A C 1
ATOM 64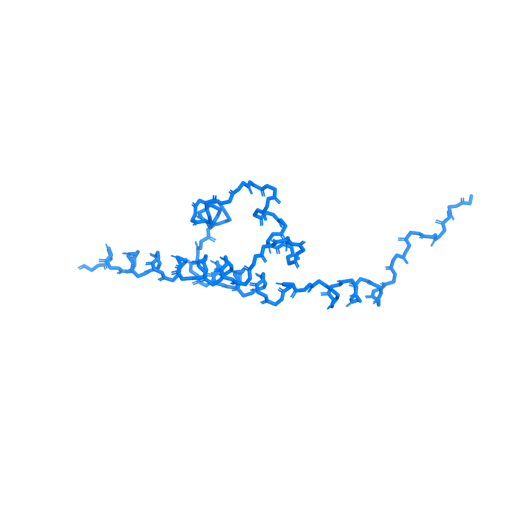3 O O . ARG A 1 80 ? -6.627 -5.380 16.128 1.00 67.62 80 ARG A O 1
ATOM 650 N N . ARG A 1 81 ? -4.992 -3.856 15.936 1.00 60.00 81 ARG A N 1
ATOM 651 C CA . ARG A 1 81 ? -4.808 -3.668 17.378 1.00 60.00 81 ARG A CA 1
ATOM 652 C C . ARG A 1 81 ? -6.035 -3.024 18.019 1.00 60.00 81 ARG A C 1
ATOM 654 O O . ARG A 1 81 ? -6.405 -3.449 19.108 1.00 60.00 81 ARG A O 1
ATOM 661 N N . ASP A 1 82 ? -6.670 -2.078 17.336 1.00 59.19 82 ASP A N 1
ATOM 662 C CA . ASP A 1 82 ? -7.937 -1.485 17.771 1.00 59.19 82 ASP A CA 1
ATOM 663 C C . ASP A 1 82 ? -9.103 -2.485 17.662 1.00 59.19 82 ASP A C 1
ATOM 665 O O . ASP A 1 82 ? -9.839 -2.657 18.631 1.00 59.19 82 ASP A O 1
ATOM 669 N N . SER A 1 83 ? -9.222 -3.244 16.562 1.00 57.38 83 SER A N 1
ATOM 670 C CA . SER A 1 83 ? -10.310 -4.230 16.392 1.00 57.38 83 SER A CA 1
ATOM 671 C C . SER A 1 83 ? -10.266 -5.385 17.405 1.00 57.38 83 SER A C 1
ATOM 673 O O . SER A 1 83 ? -11.309 -5.880 17.834 1.00 57.38 83 SER A O 1
ATOM 675 N N . VAL A 1 84 ? -9.066 -5.829 17.800 1.00 57.22 84 VAL A N 1
ATOM 676 C CA . VAL A 1 84 ? -8.886 -6.869 18.832 1.00 57.22 84 VAL A CA 1
ATOM 677 C C . VAL A 1 84 ? -9.218 -6.336 20.229 1.00 57.22 84 VAL A C 1
ATOM 679 O O . VAL A 1 84 ? -9.648 -7.103 21.087 1.00 57.22 84 VAL A O 1
ATOM 682 N N . ASN A 1 85 ? -9.041 -5.035 20.466 1.00 53.44 85 ASN A N 1
ATOM 683 C CA . ASN A 1 85 ? -9.281 -4.423 21.771 1.00 53.44 85 ASN A CA 1
ATOM 684 C C . AS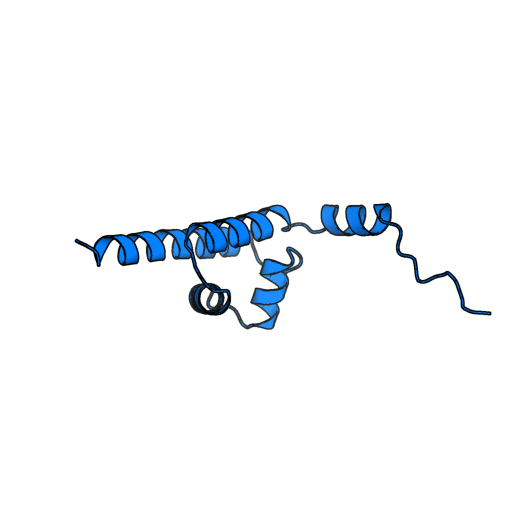N A 1 85 ? -10.763 -4.077 22.020 1.00 53.44 85 ASN A C 1
ATOM 686 O O . ASN A 1 85 ? -11.131 -3.830 23.162 1.00 53.44 85 ASN A O 1
ATOM 690 N N . ASP A 1 86 ? -11.606 -4.103 20.982 1.00 48.34 86 ASP A N 1
ATOM 691 C CA . ASP A 1 86 ? -13.063 -3.894 21.074 1.00 48.34 86 ASP A CA 1
ATOM 692 C C . ASP A 1 86 ? -13.845 -5.187 21.419 1.00 48.34 86 ASP A C 1
ATOM 694 O O . ASP A 1 86 ? -15.058 -5.166 21.593 1.00 48.34 86 ASP A O 1
ATOM 698 N N . HIS A 1 87 ? -13.158 -6.332 21.541 1.00 46.53 87 HIS A N 1
ATOM 699 C CA . HIS A 1 87 ? -13.758 -7.648 21.827 1.00 46.53 87 HIS A CA 1
ATOM 700 C C . HIS A 1 87 ? -13.454 -8.207 23.236 1.00 46.53 87 HIS A C 1
ATOM 702 O O . HIS A 1 87 ? -13.522 -9.423 23.435 1.00 46.53 87 HIS A O 1
ATOM 708 N N . ASN A 1 88 ? -13.140 -7.363 24.226 1.00 40.44 88 ASN A N 1
ATOM 709 C CA . ASN A 1 88 ? -12.958 -7.782 25.629 1.00 40.44 88 ASN A CA 1
ATOM 710 C C . ASN A 1 88 ? -13.793 -6.940 26.597 1.00 40.44 88 ASN A C 1
ATOM 712 O O . ASN A 1 88 ? -14.116 -7.466 27.686 1.00 40.44 88 ASN A O 1
#

Organism: NCBI:txid1122147

Nearest PDB structures (foldseek):
  2ef8-assembly1_B  TM=7.295E-01  e=1.472E-01  Peduovirus P2
  2b5a-assembly1_A  TM=6.900E-01  e=1.644E-01  [Bacillus] caldolyticus
  4i6u-assembly1_A  TM=6.673E-01  e=1.644E-01  Enterobacter sp. RFL1396
  3g5g-assembly1_A  TM=6.911E-01  e=2.559E-01  Enterobacter sp. RFL1396
  3f52-assembly1_E  TM=8.076E-01  e=6.546E-01  Corynebacterium glutamicum

Secondary structure (DSSP, 8-state):
---GGG---HHHHHHHHHH-TTHHHHHHHHHHHHHTT--HHHHHHHH---HHHHHHHHHT-S---HHHHHHHHHHHHHHHHHHHHTT-

Solvent-accessible surface area (backbone atoms only — not comparable to full-atom values): 5228 Å² total; per-residue (Å²): 134,84,77,81,82,77,70,76,48,72,66,56,54,57,43,56,58,67,67,32,87,37,31,74,56,20,53,49,48,55,50,51,28,64,76,67,73,49,53,70,68,58,52,46,64,68,54,76,53,58,69,74,55,46,53,25,37,63,66,6,68,34,99,65,52,72,67,57,56,53,50,40,49,50,48,57,57,48,52,51,54,54,61,60,65,76,75,120